Protein AF-A0A969WI53-F1 (afdb_monomer_lite)

Foldseek 3Di:
DPCDPVVVCVPPVVVVLVVLVVPADPVLCVVCVVVLLCCQQVQLVVQLCVQLVVCCVPVVDDSLVSSLVSLVVSQDDCPVVLVVCVVVVHDPSVSNSSSSNNSSNNVNSVLSNVLSVVCVVVPCVRRPPVNSVVSSVCVVVVVVVVCVVVVVVVVVVD

Sequence (158 aa):
MDFGADVILAVLVPPLLFEATLNIPWNRLKSDLGIIALLAVVGTLLSTIIVGGAVMQFLGIPLAAALAFGALISATDPVSVISFFRSLGVSKRLSILVEGESLFNDGTAIVLFNLALTAGLLGLDSFGPGQALQQFVVVSLGGLAVGLVLGTSSRHSS

Radius of gyration: 17.28 Å; chains: 1; bounding box: 49×37×51 Å

Secondary structure (DSSP, 8-state):
----HHHHHHHHHHHHHHHHHHHS-HHHHHHHHHHHHHHHHHHHHHHHHHHHHHHHHHH---HHHHHHHHHHHH----HHHHHHHHHTT--HHHHHHHHHHHHHHHHHHHHHHHHHHHHHHH-TTTS-HHHHHHHHHHHHHHHHHHHHHHHHHHHTT-

Structure (mmCIF, N/CA/C/O backbone):
data_AF-A0A969WI53-F1
#
_entry.id   AF-A0A969WI53-F1
#
loop_
_atom_site.group_PDB
_atom_site.id
_atom_site.type_symbol
_atom_site.label_atom_id
_atom_site.label_alt_id
_atom_site.label_comp_id
_atom_site.label_asym_id
_atom_site.label_entity_id
_atom_site.label_seq_id
_atom_site.pdbx_PDB_ins_code
_atom_site.Cartn_x
_atom_site.Cartn_y
_atom_site.Cartn_z
_atom_site.occupancy
_atom_site.B_iso_or_equiv
_atom_site.auth_seq_id
_atom_site.auth_comp_id
_atom_site.auth_asym_id
_atom_site.auth_atom_id
_atom_site.pdbx_PDB_model_num
ATOM 1 N N . MET A 1 1 ? 8.307 -28.578 -8.943 1.00 44.44 1 MET A N 1
ATOM 2 C CA . MET A 1 1 ? 7.442 -27.497 -8.441 1.00 44.44 1 MET A CA 1
ATOM 3 C C . MET A 1 1 ? 8.306 -26.734 -7.469 1.00 44.44 1 MET A C 1
ATOM 5 O O . MET A 1 1 ? 8.513 -27.223 -6.366 1.00 44.44 1 MET A O 1
ATOM 9 N N . ASP A 1 2 ? 8.931 -25.651 -7.921 1.00 47.94 2 ASP A N 1
ATOM 10 C CA . ASP A 1 2 ? 9.669 -24.789 -7.004 1.00 47.94 2 ASP A CA 1
ATOM 11 C C . ASP A 1 2 ? 8.633 -24.161 -6.077 1.00 47.94 2 ASP A C 1
ATOM 13 O O . ASP A 1 2 ? 7.732 -23.452 -6.526 1.00 47.94 2 ASP A O 1
ATOM 17 N N . PHE A 1 3 ? 8.696 -24.493 -4.791 1.00 51.53 3 PHE A N 1
ATOM 18 C CA . PHE A 1 3 ? 7.940 -23.793 -3.759 1.00 51.53 3 PHE A CA 1
ATOM 19 C C . PHE A 1 3 ? 8.582 -22.405 -3.593 1.00 51.53 3 PHE A C 1
ATOM 21 O O . PHE A 1 3 ? 9.344 -22.169 -2.660 1.00 51.53 3 PHE A O 1
ATOM 28 N N . GLY A 1 4 ? 8.373 -21.535 -4.584 1.00 67.94 4 GLY A N 1
ATOM 29 C CA . GLY A 1 4 ? 8.934 -20.190 -4.654 1.00 67.94 4 GLY A CA 1
ATOM 30 C C . GLY A 1 4 ? 8.304 -19.244 -3.634 1.00 67.94 4 GLY A C 1
ATOM 31 O O . GLY A 1 4 ? 7.230 -19.514 -3.084 1.00 67.94 4 GLY A O 1
ATOM 32 N N . ALA A 1 5 ? 8.967 -18.109 -3.398 1.00 62.84 5 ALA A N 1
ATOM 33 C CA . ALA A 1 5 ? 8.476 -17.040 -2.525 1.00 62.84 5 ALA A CA 1
ATOM 34 C C . ALA A 1 5 ? 7.055 -16.591 -2.912 1.00 62.84 5 ALA A C 1
ATOM 36 O O . ALA A 1 5 ? 6.226 -16.315 -2.056 1.00 62.84 5 ALA A O 1
ATOM 37 N N . ASP A 1 6 ? 6.753 -16.607 -4.200 1.00 67.62 6 ASP A N 1
ATOM 38 C CA . ASP A 1 6 ? 5.470 -16.309 -4.827 1.00 67.62 6 ASP A CA 1
ATOM 39 C C . ASP A 1 6 ? 4.329 -17.222 -4.340 1.00 67.62 6 ASP A C 1
ATOM 41 O O . ASP A 1 6 ? 3.244 -16.726 -4.034 1.00 67.62 6 ASP A O 1
ATOM 45 N N . VAL A 1 7 ? 4.567 -18.527 -4.161 1.00 74.50 7 VAL A N 1
ATOM 46 C CA . VAL A 1 7 ? 3.561 -19.456 -3.607 1.00 74.50 7 VAL A CA 1
ATOM 47 C C . VAL A 1 7 ? 3.357 -19.209 -2.114 1.00 74.50 7 VAL A C 1
ATOM 49 O O . VAL A 1 7 ? 2.227 -19.219 -1.628 1.00 74.50 7 VAL A O 1
ATOM 52 N N . ILE A 1 8 ? 4.444 -18.955 -1.384 1.00 75.19 8 ILE A N 1
ATOM 53 C CA . ILE A 1 8 ? 4.401 -18.675 0.055 1.00 75.19 8 ILE A CA 1
ATOM 54 C C . ILE A 1 8 ? 3.619 -17.382 0.314 1.00 75.19 8 ILE A C 1
ATOM 56 O O . ILE A 1 8 ? 2.709 -17.373 1.140 1.00 75.19 8 ILE A O 1
ATOM 60 N N . LEU A 1 9 ? 3.918 -16.315 -0.430 1.00 71.44 9 LEU A N 1
ATOM 61 C CA . LEU A 1 9 ? 3.214 -15.040 -0.335 1.00 71.44 9 LEU A CA 1
ATOM 62 C C . LEU A 1 9 ? 1.736 -15.198 -0.711 1.00 71.44 9 LEU A C 1
ATOM 64 O O . LEU A 1 9 ? 0.869 -14.760 0.038 1.00 71.44 9 LEU A O 1
ATOM 68 N N . ALA A 1 10 ? 1.426 -15.883 -1.815 1.00 75.12 10 ALA A N 1
ATOM 69 C CA . ALA A 1 10 ? 0.046 -16.056 -2.265 1.00 75.12 10 ALA A CA 1
ATOM 70 C C . ALA A 1 10 ? -0.826 -16.860 -1.285 1.00 75.12 10 ALA A C 1
ATOM 72 O O . ALA A 1 10 ? -2.029 -16.620 -1.204 1.00 75.12 10 ALA A O 1
ATOM 73 N N . VAL A 1 11 ? -0.240 -17.805 -0.542 1.00 81.81 11 VAL A N 1
ATOM 74 C CA . VAL A 1 11 ? -0.980 -18.666 0.393 1.00 81.81 11 VAL A CA 1
ATOM 75 C C . VAL A 1 11 ? -1.028 -18.083 1.805 1.00 81.81 11 VAL A C 1
ATOM 77 O O . VAL A 1 11 ? -2.058 -18.206 2.462 1.00 81.81 11 VAL A O 1
ATOM 80 N N . LEU A 1 12 ? 0.049 -17.453 2.285 1.00 81.62 12 LEU A N 1
ATOM 81 C CA . LEU A 1 12 ? 0.135 -16.966 3.667 1.00 81.62 12 LEU A CA 1
ATOM 82 C C . LEU A 1 12 ? -0.388 -15.540 3.846 1.00 81.62 12 LEU A C 1
ATOM 84 O O . LEU A 1 12 ? -1.001 -15.254 4.872 1.00 81.62 12 LEU A O 1
ATOM 88 N N . VAL A 1 13 ? -0.181 -14.648 2.871 1.00 80.75 13 VAL A N 1
ATOM 89 C CA . VAL A 1 13 ? -0.591 -13.239 3.000 1.00 80.75 13 VAL A CA 1
ATOM 90 C C . VAL A 1 13 ? -2.109 -13.101 3.180 1.00 80.75 13 VAL A C 1
ATOM 92 O O . VAL A 1 13 ? -2.512 -12.380 4.093 1.00 80.75 13 VAL A O 1
ATOM 95 N N . PRO A 1 14 ? -2.985 -13.799 2.422 1.00 82.25 14 PRO A N 1
ATOM 96 C CA . PRO A 1 14 ? -4.426 -13.601 2.579 1.00 82.25 14 PRO A CA 1
ATOM 97 C C . PRO A 1 14 ? -4.971 -14.009 3.963 1.00 82.25 14 PRO A C 1
ATOM 99 O O . PRO A 1 14 ? -5.694 -13.203 4.551 1.00 82.25 14 PRO A O 1
ATOM 102 N N . PRO A 1 15 ? -4.633 -15.187 4.535 1.00 84.88 15 PRO A N 1
ATOM 103 C CA . PRO A 1 15 ? -5.047 -15.539 5.895 1.00 84.88 15 PRO A CA 1
ATOM 104 C C . PRO A 1 15 ? -4.503 -14.594 6.972 1.00 84.88 15 PRO A C 1
ATOM 106 O O . PRO A 1 15 ? -5.257 -14.220 7.867 1.00 84.88 15 PRO A O 1
ATOM 109 N N . LEU A 1 16 ? -3.234 -14.178 6.875 1.00 83.75 16 LEU A N 1
ATOM 110 C CA . LEU A 1 16 ? -2.615 -13.268 7.847 1.00 83.75 16 LEU A CA 1
ATOM 111 C C . LEU A 1 16 ? -3.282 -11.888 7.830 1.00 83.75 16 LEU A C 1
ATOM 113 O O . LEU A 1 16 ? -3.634 -11.357 8.883 1.00 83.75 16 LEU A O 1
ATOM 117 N N . LEU A 1 17 ? -3.530 -11.335 6.637 1.00 82.06 17 LEU A N 1
ATOM 118 C CA . LEU A 1 17 ? -4.270 -10.081 6.489 1.00 82.06 17 LEU A CA 1
ATOM 119 C C . LEU A 1 17 ? -5.695 -10.214 7.029 1.00 82.06 17 LEU A C 1
ATOM 121 O O . LEU A 1 17 ? -6.180 -9.319 7.720 1.00 82.06 17 LEU A O 1
ATOM 125 N N . PHE A 1 18 ? -6.365 -11.336 6.758 1.00 84.69 18 PHE A N 1
ATOM 126 C CA . PHE A 1 18 ? -7.709 -11.584 7.270 1.00 84.69 18 PHE A CA 1
ATOM 127 C C . PHE A 1 18 ? -7.735 -11.614 8.805 1.00 84.69 18 PHE A C 1
ATOM 129 O O . PHE A 1 18 ? -8.532 -10.899 9.412 1.00 84.69 18 PHE A O 1
ATOM 136 N N . GLU A 1 19 ? -6.835 -12.361 9.443 1.00 86.06 19 GLU A N 1
ATOM 137 C CA . GLU A 1 19 ? -6.711 -12.403 10.904 1.00 86.06 19 GLU A CA 1
ATOM 138 C C . GLU A 1 19 ? -6.412 -11.019 11.499 1.00 86.06 19 GLU A C 1
ATOM 140 O O . GLU A 1 19 ? -7.063 -10.603 12.464 1.00 86.06 19 GLU A O 1
ATOM 145 N N . ALA A 1 20 ? -5.489 -10.263 10.897 1.00 81.06 20 ALA A N 1
ATOM 146 C CA . ALA A 1 20 ? -5.177 -8.902 11.323 1.00 81.06 20 ALA A CA 1
ATOM 147 C C . ALA A 1 20 ? -6.419 -7.995 11.264 1.00 81.06 20 ALA A C 1
ATOM 149 O O . ALA A 1 20 ? -6.715 -7.282 12.225 1.00 81.06 20 ALA A O 1
ATOM 150 N N . THR A 1 21 ? -7.217 -8.081 10.191 1.00 82.88 21 THR A N 1
ATOM 151 C CA . THR A 1 21 ? -8.442 -7.272 10.050 1.00 82.88 21 THR A CA 1
ATOM 152 C C . THR A 1 21 ? -9.494 -7.579 11.119 1.00 82.88 21 THR A C 1
ATOM 154 O O . THR A 1 21 ? -10.197 -6.666 11.557 1.00 82.88 21 THR A O 1
ATOM 157 N N . LEU A 1 22 ? -9.600 -8.835 11.575 1.00 84.31 22 LEU A N 1
ATOM 158 C CA . LEU A 1 22 ? -10.577 -9.247 12.591 1.00 84.31 22 LEU A CA 1
ATOM 159 C C . LEU A 1 22 ? -10.275 -8.662 13.976 1.00 84.31 22 LEU A C 1
ATOM 161 O O . LEU A 1 22 ? -11.196 -8.441 14.765 1.00 84.31 22 LEU A O 1
ATOM 165 N N . ASN A 1 23 ? -9.004 -8.387 14.268 1.00 81.69 23 ASN A N 1
ATOM 166 C CA . ASN A 1 23 ? -8.567 -7.848 15.554 1.00 81.69 23 ASN A CA 1
ATOM 167 C C . ASN A 1 23 ? -8.751 -6.322 15.668 1.00 81.69 23 ASN A C 1
ATOM 169 O O . ASN A 1 23 ? -8.745 -5.774 16.776 1.00 81.69 23 ASN A O 1
ATOM 173 N N . ILE A 1 24 ? -8.978 -5.624 14.550 1.00 82.62 24 ILE A N 1
ATOM 174 C CA . ILE A 1 24 ? -9.139 -4.169 14.531 1.00 82.62 24 ILE A CA 1
ATOM 175 C C . ILE A 1 24 ? -10.599 -3.778 14.828 1.00 82.62 24 ILE A C 1
ATOM 177 O O . ILE A 1 24 ? -11.533 -4.208 14.145 1.00 82.62 24 ILE A O 1
ATOM 181 N N . PRO A 1 25 ? -10.857 -2.887 15.808 1.00 84.56 25 PRO A N 1
ATOM 182 C CA . PRO A 1 25 ? -12.213 -2.470 16.146 1.00 84.56 25 PRO A CA 1
ATOM 183 C C . PRO A 1 25 ? -12.846 -1.612 15.035 1.00 84.56 25 PRO A C 1
ATOM 185 O O . PRO A 1 25 ? -12.669 -0.390 15.004 1.00 84.56 25 PRO A O 1
ATOM 188 N N . TRP A 1 26 ? -13.674 -2.233 14.184 1.00 86.50 26 TRP A N 1
ATOM 189 C CA . TRP A 1 26 ? -14.326 -1.602 13.021 1.00 86.50 26 TRP A CA 1
ATOM 190 C C . TRP A 1 26 ? -14.992 -0.250 13.317 1.00 86.50 26 TRP A C 1
ATOM 192 O O . TRP A 1 26 ? -14.842 0.709 12.564 1.00 86.50 26 TRP A O 1
ATOM 202 N N . ASN A 1 27 ? -15.697 -0.133 14.449 1.00 85.69 27 ASN A N 1
ATOM 203 C CA . ASN A 1 27 ? -16.394 1.103 14.822 1.00 85.69 27 ASN A CA 1
ATOM 204 C C . ASN A 1 27 ? -15.466 2.303 15.048 1.00 85.69 27 ASN A C 1
ATOM 206 O O . ASN A 1 27 ? -15.927 3.433 14.918 1.00 85.69 27 ASN A O 1
ATOM 210 N N . ARG A 1 28 ? -14.198 2.060 15.389 1.00 84.19 28 ARG A N 1
ATOM 211 C CA . ARG A 1 28 ? -13.176 3.100 15.558 1.00 84.19 28 ARG A CA 1
ATOM 212 C C . ARG A 1 28 ? -12.314 3.271 14.312 1.00 84.19 28 ARG A C 1
ATOM 214 O O . ARG A 1 28 ? -11.870 4.376 14.044 1.00 84.19 28 ARG A O 1
ATOM 221 N N . LEU A 1 29 ? -12.124 2.209 13.532 1.00 88.44 29 LEU A N 1
ATOM 222 C CA . LEU A 1 29 ? -11.450 2.301 12.240 1.00 88.44 29 LEU A CA 1
ATOM 223 C C . LEU A 1 29 ? -12.250 3.187 11.274 1.00 88.44 29 LEU A C 1
ATOM 225 O O . LEU A 1 29 ? -11.703 4.110 10.678 1.00 88.44 29 LEU A O 1
ATOM 229 N N . LYS A 1 30 ? -13.572 2.969 11.181 1.00 91.62 30 LYS A N 1
ATOM 230 C CA . LYS A 1 30 ? -14.443 3.667 10.221 1.00 91.62 30 LYS A CA 1
ATOM 231 C C . LYS A 1 30 ? -14.466 5.191 10.365 1.00 91.62 30 LYS A C 1
ATOM 233 O O . LYS A 1 30 ? -14.692 5.875 9.374 1.00 91.62 30 LYS A O 1
ATOM 238 N N . SER A 1 31 ? -14.239 5.722 11.570 1.00 91.62 31 SER A N 1
ATOM 239 C CA . SER A 1 31 ? -14.196 7.172 11.806 1.00 91.62 31 SER A CA 1
ATOM 240 C C . SER A 1 31 ? -12.943 7.836 11.240 1.00 91.62 31 SER A C 1
ATOM 242 O O . SER A 1 31 ? -12.980 9.028 10.959 1.00 91.62 31 SER A O 1
ATOM 244 N N . ASP A 1 32 ? -11.862 7.075 11.058 1.00 93.62 32 ASP A N 1
ATOM 245 C CA . ASP A 1 32 ? -10.568 7.575 10.588 1.00 93.62 32 ASP A CA 1
ATOM 246 C C . ASP A 1 32 ? -10.143 6.949 9.238 1.00 93.62 32 ASP A C 1
ATOM 248 O O . ASP A 1 32 ? -9.044 7.221 8.755 1.00 93.62 32 ASP A O 1
ATOM 252 N N . LEU A 1 33 ? -11.016 6.162 8.584 1.00 93.12 33 LEU A N 1
ATOM 253 C CA . LEU A 1 33 ? -10.720 5.438 7.333 1.00 93.12 33 LEU A CA 1
ATOM 254 C C . LEU A 1 33 ? -10.132 6.326 6.235 1.00 93.12 33 LEU A C 1
ATOM 256 O O . LEU A 1 33 ? -9.226 5.894 5.535 1.00 93.12 33 LEU A O 1
ATOM 260 N N . GLY A 1 34 ? -10.625 7.558 6.083 1.00 94.00 34 GLY A N 1
ATOM 261 C CA . GLY A 1 34 ? -10.114 8.476 5.063 1.00 94.00 34 GLY A CA 1
ATOM 262 C C . GLY A 1 34 ? -8.647 8.849 5.287 1.00 94.00 34 GLY A C 1
ATOM 263 O O . GLY A 1 34 ? -7.863 8.849 4.344 1.00 94.00 34 GLY A O 1
ATOM 264 N N . ILE A 1 35 ? -8.262 9.115 6.540 1.00 94.25 35 ILE A N 1
ATOM 265 C CA . ILE A 1 35 ? -6.877 9.448 6.903 1.00 94.25 35 ILE A CA 1
ATOM 266 C C . ILE A 1 35 ? -5.995 8.206 6.791 1.00 94.25 35 ILE A C 1
ATOM 268 O O . ILE A 1 35 ? -4.906 8.287 6.238 1.00 94.25 35 ILE A O 1
ATOM 272 N N . ILE A 1 36 ? -6.478 7.061 7.273 1.00 94.94 36 ILE A N 1
ATOM 273 C CA . ILE A 1 36 ? -5.759 5.786 7.203 1.00 94.94 36 ILE A CA 1
ATOM 274 C C . ILE A 1 36 ? -5.478 5.402 5.751 1.00 94.94 36 ILE A C 1
ATOM 276 O O . ILE A 1 36 ? -4.334 5.134 5.406 1.00 94.94 36 ILE A O 1
ATOM 280 N N . ALA A 1 37 ? -6.496 5.437 4.890 1.00 94.00 37 ALA A N 1
ATOM 281 C CA . ALA A 1 37 ? -6.350 5.111 3.477 1.00 94.00 37 ALA A CA 1
ATOM 282 C C . ALA A 1 37 ? -5.428 6.101 2.756 1.00 94.00 37 ALA A C 1
ATOM 284 O O . ALA A 1 37 ? -4.630 5.689 1.920 1.00 94.00 37 ALA A O 1
ATOM 285 N N . LEU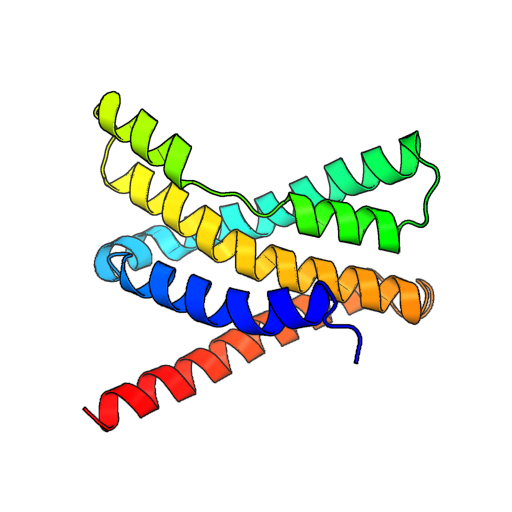 A 1 38 ? -5.506 7.395 3.087 1.00 94.94 38 LEU A N 1
ATOM 286 C CA . LEU A 1 38 ? -4.609 8.399 2.522 1.00 94.94 38 LEU A CA 1
ATOM 287 C C . LEU A 1 38 ? -3.153 8.136 2.923 1.00 94.94 38 LEU A C 1
ATOM 289 O O . LEU A 1 38 ? -2.285 8.138 2.055 1.00 94.94 38 LEU A O 1
ATOM 293 N N . LEU A 1 39 ? -2.895 7.916 4.216 1.00 93.62 39 LEU A N 1
ATOM 294 C CA . LEU A 1 39 ? -1.552 7.656 4.735 1.00 93.62 39 LEU A CA 1
ATOM 295 C C . LEU A 1 39 ? -0.976 6.368 4.162 1.00 93.62 39 LEU A C 1
ATOM 297 O O . LEU A 1 39 ? 0.146 6.403 3.675 1.00 93.62 39 LEU A O 1
ATOM 301 N N . ALA A 1 40 ? -1.763 5.292 4.153 1.00 94.81 40 ALA A N 1
ATOM 302 C CA . ALA A 1 40 ? -1.369 4.030 3.555 1.00 94.81 40 ALA A CA 1
ATOM 303 C C . ALA A 1 40 ? -1.052 4.234 2.071 1.00 94.81 40 ALA A C 1
ATOM 305 O O . ALA A 1 40 ? 0.096 4.155 1.672 1.00 94.81 40 ALA A O 1
ATOM 306 N N . VAL A 1 41 ? -2.022 4.633 1.244 1.00 95.00 41 VAL A N 1
ATOM 307 C CA . VAL A 1 41 ? -1.818 4.683 -0.213 1.00 95.00 41 VAL A CA 1
ATOM 308 C C . VAL A 1 41 ? -0.707 5.655 -0.615 1.00 95.00 41 VAL A C 1
ATOM 310 O O . VAL A 1 41 ? 0.186 5.295 -1.383 1.00 95.00 41 VAL A O 1
ATOM 313 N N . VAL A 1 42 ? -0.735 6.890 -0.106 1.00 95.44 42 VAL A N 1
ATOM 314 C CA . VAL A 1 42 ? 0.257 7.908 -0.482 1.00 95.44 42 VAL A CA 1
ATOM 315 C C . VAL A 1 42 ? 1.617 7.598 0.135 1.00 95.44 42 VAL A C 1
ATOM 317 O O . VAL A 1 42 ? 2.633 7.748 -0.542 1.00 95.44 42 VAL A O 1
ATOM 320 N N . GLY A 1 43 ? 1.653 7.138 1.387 1.00 94.88 43 GLY A N 1
ATOM 321 C CA . GLY A 1 43 ? 2.882 6.748 2.075 1.00 94.88 43 GLY A CA 1
ATOM 322 C C . GLY A 1 43 ? 3.586 5.590 1.376 1.00 94.88 43 GLY A C 1
ATOM 323 O O . GLY A 1 43 ? 4.769 5.710 1.053 1.00 94.88 43 GLY A O 1
ATOM 324 N N . THR A 1 44 ? 2.855 4.522 1.046 1.00 96.25 44 THR A N 1
ATOM 325 C CA . THR A 1 44 ? 3.376 3.373 0.292 1.00 96.25 44 THR A CA 1
ATOM 326 C C . THR A 1 44 ? 3.893 3.794 -1.079 1.00 96.25 44 THR A C 1
ATOM 328 O O . THR A 1 44 ? 4.995 3.404 -1.465 1.00 96.25 44 T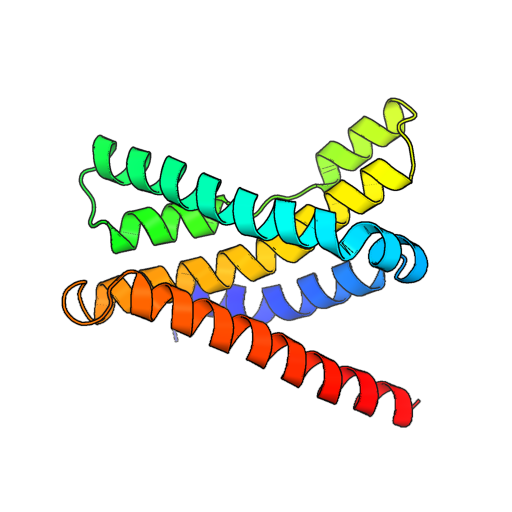HR A O 1
ATOM 331 N N . LEU A 1 45 ? 3.136 4.618 -1.816 1.00 95.81 45 LEU A N 1
ATOM 332 C CA . LEU A 1 45 ? 3.537 5.116 -3.136 1.00 95.81 45 LEU A CA 1
ATOM 333 C C . LEU A 1 45 ? 4.837 5.920 -3.065 1.00 95.81 45 LEU A C 1
ATOM 335 O O . LEU A 1 45 ? 5.765 5.667 -3.833 1.00 95.81 45 LEU A O 1
ATOM 339 N N . LEU A 1 46 ? 4.918 6.875 -2.136 1.00 96.69 46 LEU A N 1
ATOM 340 C CA . LEU A 1 46 ? 6.113 7.694 -1.951 1.00 96.69 46 LEU A CA 1
ATOM 341 C C . LEU A 1 46 ? 7.307 6.839 -1.531 1.00 96.69 46 LEU A C 1
ATOM 343 O O . LEU A 1 46 ? 8.375 6.970 -2.124 1.00 96.69 46 LEU A O 1
ATOM 347 N N . SER A 1 47 ? 7.122 5.935 -0.567 1.00 96.50 47 SER A N 1
ATOM 348 C CA . SER A 1 47 ? 8.160 4.999 -0.126 1.00 96.50 47 SER A CA 1
ATOM 349 C C . SER A 1 47 ? 8.673 4.151 -1.294 1.00 96.50 47 SER A C 1
ATOM 351 O O . SER A 1 47 ? 9.875 4.108 -1.550 1.00 96.50 47 SER A O 1
ATOM 353 N N . THR A 1 48 ? 7.761 3.587 -2.090 1.00 97.06 48 THR A N 1
ATOM 354 C CA . THR A 1 48 ? 8.080 2.788 -3.282 1.00 97.06 48 THR A CA 1
ATOM 355 C C . THR A 1 48 ? 8.918 3.570 -4.290 1.00 97.06 48 THR A C 1
ATOM 357 O O . THR A 1 48 ? 9.934 3.069 -4.769 1.00 97.06 48 THR A O 1
ATOM 360 N N . ILE A 1 49 ? 8.519 4.805 -4.607 1.00 96.12 49 ILE A N 1
ATOM 361 C CA . ILE A 1 49 ? 9.216 5.648 -5.588 1.00 96.12 49 ILE A CA 1
ATOM 362 C C . ILE A 1 49 ? 10.584 6.084 -5.059 1.00 96.12 49 ILE A C 1
ATOM 364 O O . ILE A 1 49 ? 11.563 6.039 -5.801 1.00 96.12 49 ILE A O 1
ATOM 368 N N . ILE A 1 50 ? 10.672 6.493 -3.791 1.00 97.56 50 ILE A N 1
ATOM 369 C CA . ILE A 1 50 ? 11.921 6.970 -3.186 1.00 97.56 50 ILE A CA 1
ATOM 370 C C . ILE A 1 50 ? 12.926 5.822 -3.072 1.00 97.56 50 ILE A C 1
ATOM 372 O O . ILE A 1 50 ? 14.054 5.945 -3.549 1.00 97.56 50 ILE A O 1
ATOM 376 N N . VAL A 1 51 ? 12.521 4.696 -2.478 1.00 96.94 51 VAL A N 1
ATOM 377 C CA . VAL A 1 51 ? 13.390 3.526 -2.298 1.00 96.94 51 VAL A CA 1
ATOM 378 C C . VAL A 1 51 ? 13.733 2.908 -3.648 1.00 96.94 51 VAL A C 1
ATOM 380 O O . VAL A 1 51 ? 14.904 2.650 -3.916 1.00 96.94 51 VAL A O 1
ATOM 383 N N . GLY A 1 52 ? 12.748 2.725 -4.530 1.00 96.62 52 GLY A N 1
ATOM 384 C CA . GLY A 1 52 ? 12.975 2.186 -5.868 1.00 96.62 52 GLY A CA 1
ATOM 385 C C . GLY A 1 52 ? 13.880 3.084 -6.711 1.00 96.62 52 GLY A C 1
ATOM 386 O O . GLY A 1 52 ? 14.812 2.598 -7.343 1.00 96.62 52 GLY A O 1
ATOM 387 N N . GLY A 1 53 ? 13.685 4.402 -6.664 1.00 95.81 53 GLY A N 1
ATOM 388 C CA . GLY A 1 53 ? 14.559 5.365 -7.332 1.00 95.81 53 GLY A CA 1
ATOM 389 C C . GLY A 1 53 ? 15.993 5.325 -6.800 1.00 95.81 53 GLY A C 1
ATOM 390 O O . GLY A 1 53 ? 16.938 5.300 -7.588 1.00 95.81 53 GLY A O 1
ATOM 391 N N . ALA A 1 54 ? 16.168 5.246 -5.477 1.00 96.69 54 ALA A N 1
ATOM 392 C CA . ALA A 1 54 ? 17.483 5.092 -4.861 1.00 96.69 54 ALA A CA 1
ATOM 393 C C . ALA A 1 54 ? 18.161 3.784 -5.299 1.00 96.69 54 ALA A C 1
ATOM 395 O O . ALA A 1 54 ? 19.304 3.797 -5.750 1.00 96.69 54 ALA A O 1
ATOM 396 N N . VAL A 1 55 ? 17.450 2.659 -5.231 1.00 96.31 55 VAL A N 1
ATOM 397 C CA . VAL A 1 55 ? 17.946 1.342 -5.654 1.00 96.31 55 VAL A CA 1
ATOM 398 C C . VAL A 1 55 ? 18.344 1.348 -7.127 1.00 96.31 55 VAL A C 1
ATOM 400 O O . VAL A 1 55 ? 19.435 0.895 -7.460 1.00 96.31 55 VAL A O 1
ATOM 403 N N . MET A 1 56 ? 17.515 1.917 -8.003 1.00 96.00 56 MET A N 1
ATOM 404 C CA . MET A 1 56 ? 17.837 2.076 -9.421 1.00 96.00 56 MET A CA 1
ATOM 405 C C . MET A 1 56 ? 19.137 2.868 -9.607 1.00 96.00 56 MET A C 1
ATOM 407 O O . MET A 1 56 ? 20.012 2.442 -10.356 1.00 96.00 56 MET A O 1
ATOM 411 N N . GLN A 1 57 ? 19.284 3.990 -8.897 1.00 95.44 57 GLN A N 1
ATOM 412 C CA . GLN A 1 57 ? 20.450 4.864 -9.007 1.00 95.44 57 GLN A CA 1
ATOM 413 C C . GLN A 1 57 ? 21.742 4.201 -8.508 1.00 95.44 57 GLN A C 1
ATOM 415 O O . GLN A 1 57 ? 22.791 4.372 -9.125 1.00 95.44 57 GLN A O 1
ATOM 420 N N . PHE A 1 58 ? 21.688 3.469 -7.392 1.00 95.94 58 PHE A N 1
ATOM 421 C CA . PHE A 1 58 ? 22.880 2.887 -6.766 1.00 95.94 58 PHE A CA 1
ATOM 422 C C . PHE A 1 58 ? 23.266 1.516 -7.329 1.00 95.94 58 PHE A C 1
ATOM 424 O O . PHE A 1 58 ? 24.450 1.187 -7.346 1.00 95.94 58 PHE A O 1
ATOM 431 N N . LEU A 1 59 ? 22.296 0.713 -7.776 1.00 94.44 59 LEU A N 1
ATOM 432 C CA . LEU A 1 59 ? 22.530 -0.655 -8.258 1.00 94.44 59 LEU A CA 1
ATOM 433 C C . LEU A 1 59 ? 22.436 -0.782 -9.784 1.00 94.44 59 LEU A C 1
ATOM 435 O O . LEU A 1 59 ? 22.813 -1.819 -10.322 1.00 94.44 59 LEU A O 1
ATOM 439 N N . GLY A 1 60 ? 21.941 0.240 -10.490 1.00 91.25 60 GLY A N 1
ATOM 440 C CA . GLY A 1 60 ? 21.857 0.246 -11.954 1.00 91.25 60 GLY A CA 1
ATOM 441 C C . GLY A 1 60 ? 20.898 -0.798 -12.533 1.00 91.25 60 GLY A C 1
ATOM 442 O O . GLY A 1 60 ? 21.060 -1.212 -13.680 1.00 91.25 60 GLY A O 1
ATOM 443 N N . ILE A 1 61 ? 19.924 -1.261 -11.746 1.00 92.69 61 ILE A N 1
ATOM 444 C CA . ILE A 1 61 ? 18.945 -2.268 -12.175 1.00 92.69 61 ILE A CA 1
ATOM 445 C C . ILE A 1 61 ? 17.755 -1.623 -12.911 1.00 92.69 61 ILE A C 1
ATOM 447 O O . ILE A 1 61 ? 17.494 -0.432 -12.724 1.00 92.69 61 ILE A O 1
ATOM 451 N N . PRO A 1 62 ? 16.990 -2.383 -13.724 1.00 92.56 62 PRO A N 1
ATOM 452 C CA . PRO A 1 62 ? 15.836 -1.846 -14.445 1.00 92.56 62 PRO A CA 1
ATOM 453 C C . PRO A 1 62 ? 14.791 -1.214 -13.515 1.00 92.56 62 PRO A C 1
ATOM 455 O O . PRO A 1 62 ? 14.497 -1.760 -12.451 1.00 92.56 62 PRO A O 1
ATOM 458 N N . LEU A 1 63 ? 14.161 -0.116 -13.958 1.00 91.94 63 LEU A N 1
ATOM 459 C CA . LEU A 1 63 ? 13.162 0.634 -13.179 1.00 91.94 63 LEU A CA 1
ATOM 460 C C . LEU A 1 63 ? 12.059 -0.267 -12.607 1.00 91.94 63 LEU A C 1
ATOM 462 O O . LEU A 1 63 ? 11.724 -0.156 -11.434 1.00 91.94 63 LEU A O 1
ATOM 466 N N . ALA A 1 64 ? 11.522 -1.183 -13.415 1.00 92.38 64 ALA A N 1
ATOM 467 C CA . ALA A 1 64 ? 10.488 -2.121 -12.985 1.00 92.38 64 ALA A CA 1
ATOM 468 C C . ALA A 1 64 ? 10.945 -3.006 -11.811 1.00 92.38 64 ALA A C 1
ATOM 470 O O . ALA A 1 64 ? 10.215 -3.163 -10.837 1.00 92.38 64 ALA A O 1
ATOM 471 N N . ALA A 1 65 ? 12.174 -3.530 -11.864 1.00 92.81 65 ALA A N 1
ATOM 472 C CA . ALA A 1 65 ? 12.742 -4.330 -10.781 1.00 92.81 65 ALA A CA 1
ATOM 473 C C . ALA A 1 65 ? 13.003 -3.478 -9.528 1.00 92.81 65 ALA A C 1
ATOM 475 O O . ALA A 1 65 ? 12.737 -3.918 -8.411 1.00 92.81 65 ALA A O 1
ATOM 476 N N . ALA A 1 66 ? 13.468 -2.241 -9.708 1.00 95.75 66 ALA A N 1
ATOM 477 C CA . ALA A 1 66 ? 13.714 -1.320 -8.606 1.00 95.75 66 ALA A CA 1
ATOM 478 C C . ALA A 1 66 ? 12.416 -0.881 -7.905 1.00 95.75 66 ALA A C 1
ATOM 480 O O . ALA A 1 66 ? 12.356 -0.856 -6.679 1.00 95.75 66 ALA A O 1
ATOM 481 N N . LEU A 1 67 ? 11.355 -0.588 -8.663 1.00 95.19 67 LEU A N 1
ATOM 482 C CA . LEU A 1 67 ? 10.035 -0.260 -8.117 1.00 95.19 67 LEU A CA 1
ATOM 483 C C . LEU A 1 67 ? 9.367 -1.474 -7.469 1.00 95.19 67 LEU A C 1
ATOM 485 O O . LEU A 1 67 ? 8.742 -1.318 -6.426 1.00 95.19 67 LEU A O 1
ATOM 489 N N . ALA A 1 68 ? 9.531 -2.676 -8.028 1.00 94.50 68 ALA A N 1
ATOM 490 C CA . ALA A 1 68 ? 9.069 -3.902 -7.381 1.00 94.50 68 ALA A CA 1
ATOM 491 C C . ALA A 1 68 ? 9.763 -4.090 -6.022 1.00 94.50 68 ALA A C 1
ATOM 493 O O . ALA A 1 68 ? 9.103 -4.353 -5.021 1.00 94.50 68 ALA A O 1
ATOM 494 N N . PHE A 1 69 ? 11.079 -3.868 -5.954 1.00 95.00 69 PHE A N 1
ATOM 495 C CA . PHE A 1 69 ? 11.807 -3.8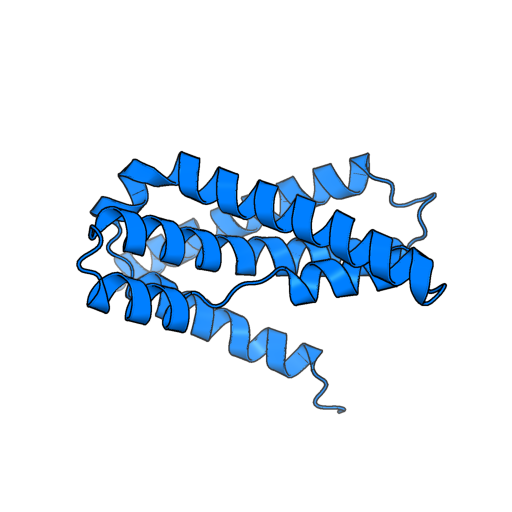82 -4.687 1.00 95.00 69 PHE A CA 1
ATOM 496 C C . PHE A 1 69 ? 11.303 -2.803 -3.716 1.00 95.00 69 PHE A C 1
ATOM 498 O O . PHE A 1 69 ? 11.035 -3.098 -2.554 1.00 95.00 69 PHE A O 1
ATOM 505 N N . GLY A 1 70 ? 11.122 -1.566 -4.189 1.00 96.06 70 GLY A N 1
ATOM 506 C CA . GLY A 1 70 ? 10.580 -0.471 -3.381 1.00 96.06 70 GLY A CA 1
ATOM 507 C C . GLY A 1 70 ? 9.198 -0.793 -2.807 1.00 96.06 70 GLY A C 1
ATOM 508 O O . GLY A 1 70 ? 8.970 -0.574 -1.622 1.00 96.06 70 GLY A O 1
ATOM 509 N N . ALA A 1 71 ? 8.311 -1.377 -3.615 1.00 95.50 71 ALA A N 1
ATOM 510 C CA . ALA A 1 71 ? 6.981 -1.798 -3.187 1.00 95.50 71 ALA A CA 1
ATOM 511 C C . ALA A 1 71 ? 7.061 -2.897 -2.122 1.00 95.50 71 ALA A C 1
ATOM 513 O O . ALA A 1 71 ? 6.413 -2.796 -1.085 1.00 95.50 71 ALA A O 1
ATOM 514 N N . LEU A 1 72 ? 7.916 -3.901 -2.327 1.00 92.44 72 LEU A N 1
ATOM 515 C CA . LEU A 1 72 ? 8.094 -5.007 -1.387 1.00 92.44 72 LEU A CA 1
ATOM 516 C C . LEU A 1 72 ? 8.590 -4.544 -0.007 1.00 92.44 72 LEU A C 1
ATOM 518 O O . LEU A 1 72 ? 8.167 -5.089 1.005 1.00 92.44 72 LEU A O 1
ATOM 522 N N . ILE A 1 73 ? 9.455 -3.529 0.040 1.00 93.06 73 ILE A N 1
ATOM 523 C CA . ILE A 1 73 ? 10.002 -2.977 1.292 1.00 93.06 73 ILE A CA 1
ATOM 524 C C . ILE A 1 73 ? 9.095 -1.897 1.906 1.00 93.06 73 ILE A C 1
ATOM 526 O O . ILE A 1 73 ? 9.248 -1.550 3.073 1.00 93.06 73 ILE A O 1
ATOM 530 N N . SER A 1 74 ? 8.148 -1.351 1.140 1.00 93.62 74 SER A N 1
ATOM 531 C CA . SER A 1 74 ? 7.261 -0.287 1.621 1.00 93.62 74 SER A CA 1
ATOM 532 C C . SER A 1 74 ? 6.214 -0.755 2.636 1.00 93.62 74 SER A C 1
ATOM 534 O O . SER A 1 74 ? 5.761 0.070 3.428 1.00 93.62 74 SER A O 1
ATOM 536 N N . ALA A 1 75 ? 5.869 -2.047 2.642 1.00 87.56 75 ALA A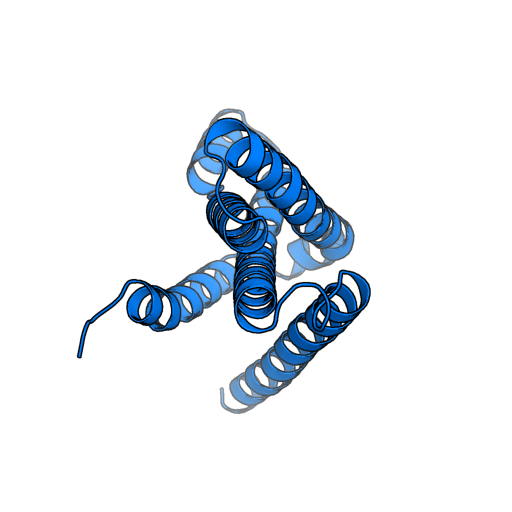 N 1
ATOM 537 C CA . ALA A 1 75 ? 4.997 -2.665 3.640 1.00 87.56 75 ALA A CA 1
ATOM 538 C C . ALA A 1 75 ? 5.625 -2.574 5.045 1.00 87.56 75 ALA A C 1
ATOM 540 O O . ALA A 1 75 ? 6.808 -2.870 5.228 1.00 87.56 75 ALA A O 1
ATOM 541 N N . THR A 1 76 ? 4.849 -2.140 6.040 1.00 85.69 76 THR A N 1
ATOM 542 C CA . THR A 1 76 ? 5.332 -1.844 7.399 1.00 85.69 76 THR A CA 1
ATOM 543 C C . THR A 1 76 ? 4.678 -2.749 8.437 1.00 85.69 76 THR A C 1
ATOM 545 O O . THR A 1 76 ? 3.472 -2.960 8.406 1.00 85.69 76 THR A O 1
ATOM 548 N N . ASP A 1 77 ? 5.457 -3.225 9.416 1.00 85.75 77 ASP A N 1
ATOM 549 C CA . ASP A 1 77 ? 4.942 -3.942 10.592 1.00 85.75 77 ASP A CA 1
ATOM 550 C C . ASP A 1 77 ? 4.850 -2.988 11.807 1.00 85.75 77 ASP A C 1
ATOM 552 O O . ASP A 1 77 ? 5.875 -2.492 12.296 1.00 85.75 77 ASP A O 1
ATOM 556 N N . PRO A 1 78 ? 3.642 -2.715 12.334 1.00 86.50 78 PRO A N 1
ATOM 557 C CA . PRO A 1 78 ? 3.428 -1.739 13.380 1.00 86.50 78 PRO A CA 1
ATOM 558 C C . PRO A 1 78 ? 3.565 -2.352 14.776 1.00 86.50 78 PRO A C 1
ATOM 560 O O . PRO A 1 78 ? 3.550 -1.601 15.751 1.00 86.50 78 PRO A O 1
ATOM 563 N N . VAL A 1 79 ? 3.693 -3.679 14.923 1.00 85.94 79 VAL A N 1
ATOM 564 C CA . VAL A 1 79 ? 3.617 -4.377 16.221 1.00 85.94 79 VAL A CA 1
ATOM 565 C C . VAL A 1 79 ? 4.618 -3.803 17.223 1.00 85.94 79 VAL A C 1
ATOM 567 O O . VAL A 1 79 ? 4.262 -3.456 18.356 1.00 85.94 79 VAL A O 1
ATOM 570 N N . SER A 1 80 ? 5.864 -3.618 16.787 1.00 87.31 80 SER A N 1
ATOM 571 C CA . SER A 1 80 ? 6.926 -3.060 17.629 1.00 87.31 80 SER A CA 1
ATOM 572 C C . SER A 1 80 ? 6.641 -1.604 18.009 1.00 87.31 80 SER A C 1
ATOM 574 O O . SER A 1 80 ? 6.730 -1.239 19.183 1.00 87.31 80 SER A O 1
ATOM 576 N N . VAL A 1 81 ? 6.210 -0.785 17.046 1.00 88.19 81 VAL A N 1
ATOM 577 C CA . VAL A 1 81 ? 5.897 0.639 17.252 1.00 88.19 81 VAL A CA 1
ATOM 578 C C . VAL A 1 81 ? 4.713 0.810 18.205 1.00 88.19 81 VAL A C 1
ATOM 580 O O . VAL A 1 81 ? 4.761 1.628 19.124 1.00 88.19 81 VAL A O 1
ATOM 583 N N . ILE A 1 82 ? 3.667 -0.002 18.045 1.00 87.81 82 ILE A N 1
ATOM 584 C CA . ILE A 1 82 ? 2.479 0.016 18.900 1.00 87.81 82 ILE A CA 1
ATOM 585 C C . ILE A 1 82 ? 2.837 -0.404 20.325 1.00 87.81 82 ILE A C 1
ATOM 587 O O . ILE A 1 82 ? 2.375 0.235 21.273 1.00 87.81 82 ILE A O 1
ATOM 591 N N . SER A 1 83 ? 3.653 -1.450 20.504 1.00 85.69 83 SER A N 1
ATOM 592 C CA . SER A 1 83 ? 4.073 -1.890 21.842 1.00 85.69 83 SER A CA 1
ATOM 593 C C . SER A 1 83 ? 4.843 -0.788 22.579 1.00 85.69 83 SER A C 1
ATOM 595 O O . SER A 1 83 ? 4.544 -0.482 23.737 1.00 85.69 83 SER A O 1
ATOM 597 N N . PHE A 1 84 ? 5.739 -0.100 21.867 1.00 89.50 84 PHE A N 1
ATOM 598 C CA . PHE A 1 84 ? 6.475 1.045 22.383 1.00 89.50 84 PHE A CA 1
ATOM 599 C C . PHE A 1 84 ? 5.543 2.216 22.727 1.00 89.50 84 PHE A C 1
ATOM 601 O O . PHE A 1 84 ? 5.581 2.727 23.846 1.00 89.50 84 PHE A O 1
ATOM 608 N N . PHE A 1 85 ? 4.625 2.597 21.836 1.00 88.19 85 PHE A N 1
ATOM 609 C CA . PHE A 1 85 ? 3.646 3.659 22.102 1.00 88.19 85 PHE A CA 1
ATOM 610 C C . PHE A 1 85 ? 2.729 3.353 23.288 1.00 88.19 85 PHE A C 1
ATOM 612 O O . PHE A 1 85 ? 2.396 4.251 24.061 1.00 88.19 85 PHE A O 1
ATOM 619 N N . ARG A 1 86 ? 2.346 2.091 23.497 1.00 84.88 86 ARG A N 1
ATOM 620 C CA . ARG A 1 86 ? 1.574 1.708 24.686 1.00 84.88 86 ARG A CA 1
ATOM 621 C C . ARG A 1 86 ? 2.381 1.903 25.970 1.00 84.88 86 ARG A C 1
ATOM 623 O O . ARG A 1 86 ? 1.813 2.386 26.946 1.00 84.88 86 ARG A O 1
ATOM 630 N N . SER A 1 87 ? 3.686 1.612 25.959 1.00 88.50 87 SER A N 1
ATOM 631 C CA . SER A 1 87 ? 4.568 1.877 27.110 1.00 88.50 87 SER A CA 1
ATOM 632 C C . SER A 1 87 ? 4.692 3.371 27.446 1.00 88.50 87 SER A C 1
ATOM 634 O O . SER A 1 87 ? 4.847 3.727 28.610 1.00 88.50 87 SER A O 1
ATOM 636 N N . LEU A 1 88 ? 4.531 4.245 26.446 1.00 90.69 88 LEU A N 1
ATOM 637 C CA . LEU A 1 88 ? 4.535 5.704 26.594 1.00 90.69 88 LEU A CA 1
ATOM 638 C C . LEU A 1 88 ? 3.155 6.309 26.920 1.00 90.69 88 LEU A C 1
ATOM 640 O O . LEU A 1 88 ? 3.028 7.527 27.019 1.00 90.69 88 LEU A O 1
ATOM 644 N N . GLY A 1 89 ? 2.108 5.490 27.068 1.00 88.31 89 GLY A N 1
ATOM 645 C CA . GLY A 1 89 ? 0.758 5.964 27.397 1.00 88.31 89 GLY A CA 1
ATOM 646 C C . GLY A 1 89 ? 0.042 6.696 26.256 1.00 88.31 89 GLY A C 1
ATOM 647 O O . GLY A 1 89 ? -0.853 7.504 26.507 1.00 88.31 89 GLY A O 1
ATOM 648 N N . VAL A 1 90 ? 0.419 6.441 24.999 1.00 88.56 90 VAL A N 1
ATOM 649 C CA . VAL A 1 90 ? -0.170 7.132 23.843 1.00 88.56 90 VAL A CA 1
ATOM 650 C C . VAL A 1 90 ? -1.634 6.714 23.625 1.00 88.56 90 VAL A C 1
ATOM 652 O O . VAL A 1 90 ? -2.071 5.630 24.013 1.00 88.56 90 VAL A O 1
ATOM 655 N N . SER A 1 91 ? -2.432 7.595 23.011 1.00 88.75 91 SER A N 1
ATOM 656 C CA . SER A 1 91 ? -3.876 7.388 22.849 1.00 88.75 91 SER A CA 1
ATOM 657 C C . SER A 1 91 ? -4.227 6.140 22.023 1.00 88.75 91 SER A C 1
ATOM 659 O O . SER A 1 91 ? -3.580 5.830 21.022 1.00 88.75 91 SER A O 1
ATOM 661 N N . LYS A 1 92 ? -5.350 5.488 22.367 1.00 86.75 92 LYS A N 1
ATOM 662 C CA . LYS A 1 92 ? -5.906 4.359 21.592 1.00 86.75 92 LYS A CA 1
ATOM 663 C C . LYS A 1 92 ? -6.174 4.715 20.126 1.00 86.75 92 LYS A C 1
ATOM 665 O O . LYS A 1 92 ? -6.118 3.835 19.276 1.00 86.75 92 LYS A O 1
ATOM 670 N N . ARG A 1 93 ? -6.471 5.988 19.833 1.00 90.00 93 ARG A N 1
ATOM 671 C CA . ARG A 1 93 ? -6.683 6.466 18.462 1.00 90.00 93 ARG A CA 1
ATOM 672 C C . ARG A 1 93 ? -5.405 6.354 17.637 1.00 90.00 93 ARG A C 1
ATOM 674 O O . ARG A 1 93 ? -5.475 5.850 16.528 1.00 90.00 93 ARG A O 1
ATOM 681 N N . LEU A 1 94 ? -4.250 6.747 18.183 1.00 89.94 94 LEU A N 1
ATOM 682 C CA . LEU A 1 94 ? -2.986 6.637 17.451 1.00 89.94 94 LEU A CA 1
ATOM 683 C C . LEU A 1 94 ? -2.634 5.178 17.149 1.00 89.94 94 LEU A C 1
ATOM 685 O O . LEU A 1 94 ? -2.219 4.887 16.036 1.00 89.94 94 LEU A O 1
ATOM 689 N N . SER A 1 95 ? -2.852 4.258 18.095 1.00 89.38 95 SER A N 1
ATOM 690 C CA . SER A 1 95 ? -2.640 2.829 17.827 1.00 89.38 95 SER A CA 1
ATOM 691 C C . SER A 1 95 ? -3.495 2.337 16.659 1.00 89.38 95 SER A C 1
ATOM 693 O O . SER A 1 95 ? -2.968 1.669 15.787 1.00 89.38 95 SER A O 1
ATOM 695 N N . ILE A 1 96 ? -4.774 2.726 16.602 1.00 90.06 96 ILE A N 1
ATOM 696 C CA . ILE A 1 96 ? -5.681 2.339 15.509 1.00 90.06 96 ILE A CA 1
ATOM 697 C C . ILE A 1 96 ? -5.262 2.967 14.178 1.00 90.06 96 ILE A C 1
ATOM 699 O O . ILE A 1 96 ? -5.359 2.312 13.147 1.00 90.06 96 ILE A O 1
ATOM 703 N N . LEU A 1 97 ? -4.800 4.221 14.190 1.00 92.25 97 LEU A N 1
ATOM 704 C CA . LEU A 1 97 ? -4.297 4.882 12.986 1.00 92.25 97 LEU A CA 1
ATOM 705 C C . LEU A 1 97 ? -3.084 4.144 12.415 1.00 92.25 97 LEU A C 1
ATOM 707 O O . LEU A 1 97 ? -3.053 3.901 11.218 1.00 92.25 97 LEU A O 1
ATOM 711 N N . VAL A 1 98 ? -2.123 3.774 13.264 1.00 91.94 98 VAL A N 1
ATOM 712 C CA . VAL A 1 98 ? -0.889 3.085 12.850 1.00 91.94 98 VAL A CA 1
ATOM 713 C C . VAL A 1 98 ? -1.166 1.637 12.431 1.00 91.94 98 VAL A C 1
ATOM 715 O O . VAL A 1 98 ? -0.653 1.179 11.420 1.00 91.94 98 VAL A O 1
ATOM 718 N N . GLU A 1 99 ? -2.009 0.922 13.176 1.00 90.75 99 GLU A N 1
ATOM 719 C CA . GLU A 1 99 ? -2.406 -0.457 12.856 1.00 90.75 99 GLU A CA 1
ATOM 720 C C . GLU A 1 99 ? -3.216 -0.520 11.556 1.00 90.75 99 GLU A C 1
ATOM 722 O O . GLU A 1 99 ? -2.994 -1.385 10.715 1.00 90.75 99 GLU A O 1
ATOM 727 N N . GLY A 1 100 ? -4.123 0.441 11.359 1.00 92.06 100 GLY A N 1
ATOM 728 C CA . GLY A 1 100 ? -4.853 0.589 10.109 1.00 92.06 100 GLY A CA 1
ATOM 729 C C . GLY A 1 100 ? -3.941 0.982 8.949 1.00 92.06 100 GLY A C 1
ATOM 730 O O . GLY A 1 100 ? -4.044 0.392 7.884 1.00 92.06 100 GLY A O 1
ATOM 731 N N . GLU A 1 101 ? -3.052 1.960 9.129 1.00 93.62 101 GLU A N 1
ATOM 732 C CA . GLU A 1 101 ? -2.139 2.404 8.069 1.00 93.62 101 GLU A CA 1
ATOM 733 C C . GLU A 1 101 ? -1.293 1.245 7.544 1.00 93.62 101 GLU A C 1
ATOM 735 O O . GLU A 1 101 ? -1.328 0.994 6.344 1.00 93.62 101 GLU A O 1
ATOM 740 N N . SER A 1 102 ? -0.660 0.475 8.431 1.00 92.31 102 SER A N 1
ATOM 741 C CA . SER A 1 102 ? 0.085 -0.731 8.060 1.00 92.31 102 SER A CA 1
ATOM 742 C C . SER A 1 102 ? -0.784 -1.756 7.318 1.00 92.31 102 SER A C 1
ATOM 744 O O . SER A 1 102 ? -0.405 -2.224 6.247 1.00 92.31 102 SER A O 1
ATOM 746 N N . LEU A 1 103 ? -1.988 -2.055 7.819 1.00 90.62 103 LEU A N 1
ATOM 747 C CA . LEU A 1 103 ? -2.857 -3.049 7.187 1.00 90.62 103 LEU A CA 1
ATOM 748 C C . LEU A 1 103 ? -3.245 -2.660 5.749 1.00 90.62 103 LEU A C 1
ATOM 750 O O . LEU A 1 103 ? -3.261 -3.495 4.843 1.00 90.62 103 LEU A O 1
ATOM 754 N N . PHE A 1 104 ? -3.591 -1.389 5.526 1.00 92.12 104 PHE A N 1
ATOM 755 C CA . PHE A 1 104 ? -3.919 -0.890 4.188 1.00 92.12 104 PHE A CA 1
ATOM 756 C C . PHE A 1 104 ? -2.664 -0.723 3.311 1.00 92.12 104 PHE A C 1
ATOM 758 O O . PHE A 1 104 ? -2.749 -0.866 2.086 1.00 92.12 104 PHE A O 1
ATOM 765 N N . ASN A 1 105 ? -1.509 -0.440 3.918 1.00 94.62 105 ASN A N 1
ATOM 766 C CA . ASN A 1 105 ? -0.215 -0.360 3.250 1.00 94.62 105 ASN A CA 1
ATOM 767 C C . ASN A 1 105 ? 0.172 -1.722 2.657 1.00 94.62 105 ASN A C 1
ATOM 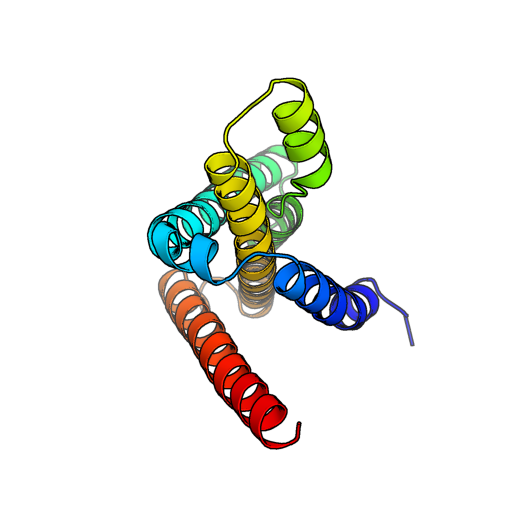769 O O . ASN A 1 105 ? 0.476 -1.774 1.470 1.00 94.62 105 ASN A O 1
ATOM 773 N N . ASP A 1 106 ? 0.034 -2.827 3.396 1.00 92.00 106 ASP A N 1
ATOM 774 C CA . ASP A 1 106 ? 0.322 -4.181 2.890 1.00 92.00 106 ASP A CA 1
ATOM 775 C C . ASP A 1 106 ? -0.461 -4.504 1.608 1.00 92.00 106 ASP A C 1
ATOM 777 O O . ASP A 1 106 ? 0.094 -4.966 0.604 1.00 92.00 106 ASP A O 1
ATOM 781 N N . GLY A 1 107 ? -1.763 -4.196 1.610 1.00 91.12 107 GLY A N 1
ATOM 782 C CA . GLY A 1 107 ? -2.625 -4.344 0.437 1.00 91.12 107 GLY A CA 1
ATOM 783 C C . GLY A 1 107 ? -2.214 -3.435 -0.727 1.00 91.12 107 GLY A C 1
ATOM 784 O O . GLY A 1 107 ? -2.252 -3.839 -1.888 1.00 91.12 107 GLY A O 1
ATOM 785 N N . THR A 1 108 ? -1.776 -2.212 -0.437 1.00 94.62 108 THR A N 1
ATOM 786 C CA . THR A 1 108 ? -1.291 -1.275 -1.460 1.00 94.62 108 THR A CA 1
ATOM 787 C C . THR A 1 108 ? 0.033 -1.751 -2.062 1.00 94.62 108 THR A C 1
ATOM 789 O O . THR A 1 108 ? 0.190 -1.769 -3.285 1.00 94.62 108 THR A O 1
ATOM 792 N N . ALA A 1 109 ? 0.969 -2.185 -1.219 1.00 94.25 109 ALA A N 1
ATOM 793 C CA . ALA A 1 109 ? 2.296 -2.648 -1.590 1.00 94.25 109 ALA A CA 1
ATOM 794 C C . ALA A 1 109 ? 2.228 -3.845 -2.545 1.00 94.25 109 ALA A C 1
ATOM 796 O O . ALA A 1 109 ? 2.913 -3.849 -3.569 1.00 94.25 109 ALA A O 1
ATOM 797 N N . ILE A 1 110 ? 1.347 -4.821 -2.287 1.00 92.12 110 ILE A N 1
ATOM 798 C CA . ILE A 1 110 ? 1.191 -5.977 -3.182 1.00 92.12 110 ILE A CA 1
ATOM 799 C C . ILE A 1 110 ? 0.610 -5.589 -4.550 1.00 92.12 110 ILE A C 1
ATOM 801 O O . ILE A 1 110 ? 1.017 -6.154 -5.569 1.00 92.12 110 ILE A O 1
ATOM 805 N N . VAL A 1 111 ? -0.292 -4.603 -4.623 1.00 94.19 111 VAL A N 1
ATOM 806 C CA . VAL A 1 111 ? -0.779 -4.093 -5.917 1.00 94.19 111 VAL A CA 1
ATOM 807 C C . VAL A 1 111 ? 0.360 -3.402 -6.666 1.00 94.19 111 VAL A C 1
ATOM 809 O O . VAL A 1 111 ? 0.593 -3.714 -7.832 1.00 94.19 111 VAL A O 1
ATOM 812 N N . LEU A 1 112 ? 1.114 -2.519 -6.004 1.00 95.12 112 LEU A N 1
ATOM 813 C CA . LEU A 1 112 ? 2.249 -1.819 -6.618 1.00 95.12 112 LEU A CA 1
ATOM 814 C C . LEU A 1 112 ? 3.343 -2.777 -7.093 1.00 95.12 112 LEU A C 1
ATOM 816 O O . LEU A 1 112 ? 3.861 -2.608 -8.197 1.00 95.12 112 LEU A O 1
ATOM 820 N N . PHE A 1 113 ? 3.644 -3.812 -6.311 1.00 93.75 113 PHE A N 1
ATOM 821 C CA . PHE A 1 113 ? 4.581 -4.867 -6.681 1.00 93.75 113 PHE A CA 1
ATOM 822 C C . PHE A 1 113 ? 4.160 -5.556 -7.986 1.00 93.75 113 PHE A C 1
ATOM 824 O O . PHE A 1 113 ? 4.939 -5.619 -8.937 1.00 93.75 113 PHE A O 1
ATOM 831 N N . ASN A 1 114 ? 2.902 -5.998 -8.077 1.00 92.00 114 ASN A N 1
ATOM 832 C CA . ASN A 1 114 ? 2.379 -6.649 -9.281 1.00 92.00 114 ASN A CA 1
ATOM 833 C C . ASN A 1 114 ? 2.346 -5.712 -10.499 1.00 92.00 114 ASN A C 1
ATOM 835 O O . ASN A 1 114 ? 2.635 -6.144 -11.618 1.00 92.00 114 ASN A O 1
ATOM 839 N N . LEU A 1 115 ? 2.032 -4.427 -10.303 1.00 93.69 115 LEU A N 1
ATOM 840 C CA . LEU A 1 115 ? 2.080 -3.426 -11.373 1.00 93.69 115 LEU A CA 1
ATOM 841 C C . LEU A 1 115 ? 3.509 -3.212 -11.881 1.00 93.69 115 LEU A C 1
ATOM 843 O O . LEU A 1 115 ? 3.715 -3.140 -13.090 1.00 93.69 115 LEU A O 1
ATOM 847 N N . ALA A 1 116 ? 4.496 -3.161 -10.984 1.00 93.25 116 ALA A N 1
ATOM 848 C CA . ALA A 1 116 ? 5.902 -3.035 -11.353 1.00 93.25 116 ALA A CA 1
ATOM 849 C C . ALA A 1 116 ? 6.397 -4.263 -12.135 1.00 93.25 116 ALA A C 1
ATOM 851 O O . ALA A 1 116 ? 7.044 -4.106 -13.170 1.00 93.25 116 ALA A O 1
ATOM 852 N N . LEU A 1 117 ? 6.027 -5.479 -11.714 1.00 91.31 117 LEU A N 1
ATOM 853 C CA . LEU A 1 117 ? 6.314 -6.702 -12.474 1.00 91.31 117 LEU A CA 1
ATOM 854 C C . LEU A 1 117 ? 5.662 -6.678 -13.861 1.00 91.31 117 LEU A C 1
ATOM 856 O O . LEU A 1 117 ? 6.319 -6.968 -14.859 1.00 91.31 117 LEU A O 1
ATOM 860 N N . THR A 1 118 ? 4.393 -6.276 -13.935 1.00 90.75 118 THR A N 1
ATOM 861 C CA . THR A 1 118 ? 3.654 -6.156 -15.200 1.00 90.75 118 THR A CA 1
ATOM 862 C C . THR A 1 118 ? 4.332 -5.160 -16.142 1.00 90.75 118 THR A C 1
ATOM 864 O O . THR A 1 118 ? 4.524 -5.460 -17.319 1.00 90.75 118 THR A O 1
ATOM 867 N N . ALA A 1 119 ? 4.771 -4.011 -15.621 1.00 90.44 119 ALA A N 1
ATOM 868 C CA . ALA A 1 119 ? 5.520 -3.015 -16.382 1.00 90.44 119 ALA A CA 1
ATOM 869 C C . ALA A 1 119 ? 6.860 -3.563 -16.901 1.00 90.44 119 ALA A C 1
ATOM 871 O O . ALA A 1 119 ? 7.252 -3.274 -18.030 1.00 90.44 119 ALA A O 1
ATOM 872 N N . GLY A 1 120 ? 7.551 -4.378 -16.098 1.00 89.81 120 GLY A N 1
ATOM 873 C CA . GLY A 1 120 ? 8.792 -5.041 -16.501 1.00 89.81 120 GLY A CA 1
ATOM 874 C C . GLY A 1 120 ? 8.599 -6.081 -17.605 1.00 89.81 120 GLY A C 1
ATOM 875 O O . GLY A 1 120 ? 9.462 -6.209 -18.469 1.00 89.81 120 GLY A 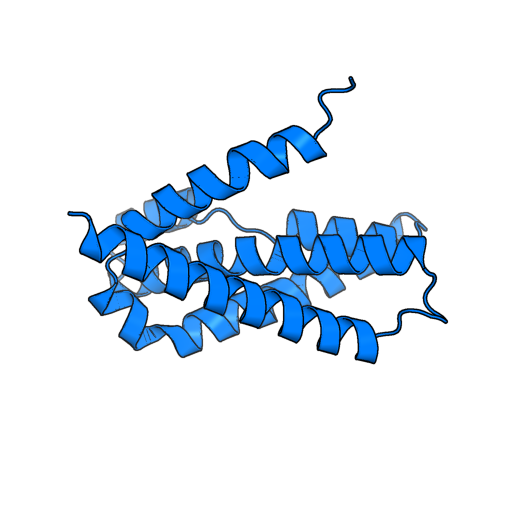O 1
ATOM 876 N N . LEU A 1 121 ? 7.467 -6.791 -17.601 1.00 90.06 121 LEU A N 1
ATOM 877 C CA . LEU A 1 121 ? 7.140 -7.817 -18.596 1.00 90.06 121 LEU A CA 1
ATOM 878 C C . LEU A 1 121 ? 6.625 -7.230 -19.917 1.00 90.06 121 LEU A C 1
ATOM 880 O O . LEU A 1 121 ? 6.993 -7.714 -20.984 1.00 90.06 121 LEU A O 1
ATOM 884 N N . LEU A 1 122 ? 5.764 -6.211 -19.852 1.00 89.00 122 LEU A N 1
ATOM 885 C CA . LEU A 1 122 ? 5.145 -5.593 -21.032 1.00 89.00 122 LEU A CA 1
ATOM 886 C C . LEU A 1 122 ? 6.003 -4.483 -21.658 1.00 89.00 122 LEU A C 1
ATOM 888 O O . LEU A 1 122 ? 5.785 -4.115 -22.812 1.00 89.00 122 LEU A O 1
ATOM 892 N N . GLY A 1 123 ? 6.963 -3.946 -20.904 1.00 83.19 123 GLY A N 1
ATOM 893 C CA . GLY A 1 123 ? 7.742 -2.774 -21.289 1.00 83.19 123 GLY A CA 1
ATOM 894 C C . GLY A 1 123 ? 6.987 -1.459 -21.063 1.00 83.19 123 GLY A C 1
ATOM 895 O O . GLY A 1 123 ? 5.758 -1.383 -21.142 1.00 83.19 123 GLY A O 1
ATOM 896 N N . LEU A 1 124 ? 7.745 -0.392 -20.797 1.00 75.69 124 LEU A N 1
ATOM 897 C CA . LEU A 1 124 ? 7.198 0.922 -20.430 1.00 75.69 124 LEU A CA 1
ATOM 898 C C . LEU A 1 124 ? 6.434 1.613 -21.572 1.00 75.69 124 LEU A C 1
ATOM 900 O O . LEU A 1 124 ? 5.556 2.426 -21.300 1.00 75.69 124 LEU A O 1
ATOM 904 N N . ASP A 1 125 ? 6.716 1.258 -22.829 1.00 76.56 125 ASP A N 1
ATOM 905 C CA . ASP A 1 125 ? 6.009 1.799 -24.000 1.00 76.56 125 ASP A CA 1
ATOM 906 C C . ASP A 1 125 ? 4.556 1.306 -24.079 1.00 76.56 125 ASP A C 1
ATOM 908 O O . ASP A 1 125 ? 3.669 2.023 -24.542 1.00 76.56 125 ASP A O 1
ATOM 912 N N . SER A 1 126 ? 4.304 0.085 -23.595 1.00 79.56 126 SER A N 1
ATOM 913 C CA . SER A 1 126 ? 2.968 -0.525 -23.567 1.00 79.56 126 SER A CA 1
ATOM 914 C C . SER A 1 126 ? 2.264 -0.316 -22.225 1.00 79.56 126 SER A C 1
ATOM 916 O O . SER A 1 126 ? 1.034 -0.289 -22.163 1.00 79.56 126 SER A O 1
ATOM 918 N N . PHE A 1 127 ? 3.034 -0.160 -21.144 1.00 82.81 127 PHE A N 1
ATOM 919 C CA . PHE A 1 127 ? 2.528 -0.019 -19.784 1.00 82.81 127 PHE A CA 1
ATOM 920 C C . PHE A 1 127 ? 3.142 1.201 -19.089 1.00 82.81 127 PHE A C 1
ATOM 922 O O . PHE A 1 127 ? 4.105 1.108 -18.325 1.00 82.81 127 PHE A O 1
ATOM 929 N N . GLY A 1 128 ? 2.569 2.368 -19.382 1.00 85.81 128 GLY A N 1
ATOM 930 C CA . GLY A 1 128 ? 2.975 3.640 -18.800 1.00 85.81 128 GLY A CA 1
ATOM 931 C C . GLY A 1 128 ? 2.277 3.969 -17.469 1.00 85.81 128 GLY A C 1
ATOM 932 O O . GLY A 1 128 ? 1.426 3.217 -16.984 1.00 85.81 128 GLY A O 1
ATOM 933 N N . PRO A 1 129 ? 2.585 5.140 -16.878 1.00 85.62 129 PRO A N 1
ATOM 934 C CA . PRO A 1 129 ? 2.014 5.574 -15.598 1.00 85.62 129 PRO A CA 1
ATOM 935 C C . PRO A 1 129 ? 0.483 5.688 -15.600 1.00 85.62 129 PRO A C 1
ATOM 937 O O . PRO A 1 129 ? -0.157 5.414 -14.588 1.00 85.62 129 PRO A O 1
ATOM 940 N N . GLY A 1 130 ? -0.118 6.070 -16.734 1.00 89.94 130 GLY A N 1
ATOM 941 C CA . GLY A 1 130 ? -1.574 6.177 -16.867 1.00 89.94 130 GLY A CA 1
ATOM 942 C C . GLY A 1 130 ? -2.268 4.816 -16.800 1.00 89.94 130 GLY A C 1
ATOM 943 O O . GLY A 1 130 ? -3.240 4.655 -16.063 1.00 89.94 130 GLY A O 1
ATOM 944 N N . GLN A 1 131 ? -1.730 3.819 -17.509 1.00 90.31 131 GLN A N 1
ATOM 945 C CA . GLN A 1 131 ? -2.213 2.439 -17.459 1.00 90.31 131 GLN A CA 1
ATOM 946 C C . GLN A 1 131 ? -1.995 1.836 -16.071 1.00 90.31 131 GLN A C 1
ATOM 948 O O . GLN A 1 131 ? -2.895 1.190 -15.540 1.00 90.31 131 GLN A O 1
ATOM 953 N N . ALA A 1 132 ? -0.842 2.100 -15.450 1.00 89.75 132 ALA A N 1
ATOM 954 C CA . ALA A 1 132 ? -0.558 1.662 -14.089 1.00 89.75 132 ALA A CA 1
ATOM 955 C C . ALA A 1 132 ? -1.568 2.234 -13.082 1.00 89.75 132 ALA A C 1
ATOM 957 O O . ALA A 1 132 ? -2.101 1.488 -12.265 1.00 89.75 132 ALA A O 1
ATOM 958 N N . LEU A 1 133 ? -1.891 3.528 -13.177 1.00 92.25 133 LEU A N 1
ATOM 959 C CA . LEU A 1 133 ? -2.895 4.169 -12.325 1.00 92.25 133 LEU A CA 1
ATOM 960 C C . LEU A 1 133 ? -4.295 3.585 -12.553 1.00 92.25 133 LEU A C 1
ATOM 962 O O . LEU A 1 133 ? -5.001 3.281 -11.593 1.00 92.25 133 LEU A O 1
ATOM 966 N N . GLN A 1 134 ? -4.697 3.400 -13.812 1.00 94.38 134 GLN A N 1
ATOM 967 C CA . GLN A 1 134 ? -5.979 2.776 -14.138 1.00 94.38 134 GLN A CA 1
ATOM 968 C C . GLN A 1 134 ? -6.062 1.365 -13.547 1.00 94.38 134 GLN A C 1
ATOM 970 O O . GLN A 1 134 ? -7.044 1.027 -12.886 1.00 94.38 134 GLN A O 1
ATOM 975 N N . GLN A 1 135 ? -5.022 0.557 -13.744 1.00 93.44 135 GLN A N 1
ATOM 976 C CA . GLN A 1 135 ? -4.968 -0.811 -13.250 1.00 93.44 135 GLN A CA 1
ATOM 977 C C . GLN A 1 135 ? -4.947 -0.855 -11.717 1.00 93.44 135 GLN A C 1
ATOM 979 O O . GLN A 1 135 ? -5.634 -1.686 -11.129 1.00 93.44 135 GLN A O 1
ATOM 984 N N . PHE A 1 136 ? -4.240 0.072 -11.063 1.00 93.62 136 PHE A N 1
ATOM 985 C CA . PHE A 1 136 ? -4.261 0.233 -9.609 1.00 93.62 136 PHE A CA 1
ATOM 986 C C . PHE A 1 136 ? -5.688 0.445 -9.095 1.00 93.62 136 PHE A C 1
ATOM 988 O O . PHE A 1 136 ? -6.127 -0.250 -8.179 1.00 93.62 136 PHE A O 1
ATOM 995 N N . VAL A 1 137 ? -6.437 1.364 -9.714 1.00 95.06 137 VAL A N 1
ATOM 996 C CA . VAL A 1 137 ? -7.830 1.649 -9.344 1.00 95.06 137 VAL A CA 1
ATOM 997 C C . VAL A 1 137 ? -8.723 0.431 -9.588 1.00 95.06 137 VAL A C 1
ATOM 999 O O . VAL A 1 137 ? -9.491 0.059 -8.704 1.00 95.06 137 VAL A O 1
ATOM 1002 N N . VAL A 1 138 ? -8.605 -0.223 -10.748 1.00 95.81 138 VAL A N 1
ATOM 1003 C CA . VAL A 1 138 ? -9.408 -1.408 -11.097 1.00 95.81 138 VAL A CA 1
ATOM 1004 C C . VAL A 1 138 ? -9.164 -2.559 -10.123 1.00 95.81 138 VAL A C 1
ATOM 1006 O O . VAL A 1 138 ? -10.125 -3.138 -9.621 1.00 95.81 138 VAL A O 1
ATOM 1009 N N . VAL A 1 139 ? -7.904 -2.875 -9.819 1.00 93.44 139 VAL A N 1
ATOM 1010 C CA . VAL A 1 139 ? -7.551 -3.964 -8.896 1.00 93.44 139 VAL A CA 1
ATOM 1011 C C . VAL A 1 139 ? -8.001 -3.635 -7.475 1.00 93.44 139 VAL A C 1
ATOM 1013 O O . VAL A 1 139 ? -8.610 -4.479 -6.821 1.00 93.44 139 VAL A O 1
ATOM 1016 N N . SER A 1 140 ? -7.780 -2.401 -7.014 1.00 91.69 140 SER A N 1
ATOM 1017 C CA . SER A 1 140 ? -8.160 -1.978 -5.661 1.00 91.69 140 SER A CA 1
ATOM 1018 C C . SER A 1 140 ? -9.679 -1.995 -5.460 1.00 91.69 140 SER A C 1
ATOM 1020 O O . SER A 1 140 ? -10.176 -2.566 -4.488 1.00 91.69 140 SER A O 1
ATOM 1022 N N . LEU A 1 141 ? -10.442 -1.417 -6.396 1.00 94.00 141 LEU A N 1
ATOM 1023 C CA . LEU A 1 141 ? -11.906 -1.403 -6.327 1.00 94.00 141 LEU A CA 1
ATOM 1024 C C . LEU A 1 141 ? -12.509 -2.789 -6.569 1.00 94.00 141 LEU A C 1
ATOM 1026 O O . LEU A 1 141 ? -13.482 -3.150 -5.910 1.00 94.00 141 LEU A O 1
ATOM 1030 N N . GLY A 1 142 ? -11.930 -3.578 -7.477 1.00 94.81 142 GLY A N 1
ATOM 1031 C CA . GLY A 1 142 ? -12.344 -4.955 -7.731 1.00 94.81 142 GLY A CA 1
ATOM 1032 C C . GLY A 1 142 ? -12.148 -5.841 -6.502 1.00 94.81 142 GLY A C 1
ATOM 1033 O O . GLY A 1 142 ? -13.074 -6.541 -6.099 1.00 94.81 142 GLY A O 1
ATOM 1034 N N . GLY A 1 143 ? -10.986 -5.748 -5.850 1.00 90.94 143 GLY A N 1
ATOM 1035 C CA . GLY A 1 143 ? -10.707 -6.446 -4.596 1.00 90.94 143 GLY A CA 1
ATOM 1036 C C . GLY A 1 143 ? -11.676 -6.048 -3.483 1.00 90.94 143 GLY A C 1
ATOM 1037 O O . GLY A 1 143 ? -12.242 -6.917 -2.820 1.00 90.94 143 GLY A O 1
ATOM 1038 N N . LEU A 1 144 ? -11.949 -4.747 -3.334 1.00 91.19 144 LEU A N 1
ATOM 1039 C CA . LEU A 1 144 ? -12.936 -4.243 -2.379 1.00 91.19 144 LEU A CA 1
ATOM 1040 C C . LEU A 1 144 ? -14.344 -4.789 -2.665 1.00 91.19 144 LEU A C 1
ATOM 1042 O O . LEU A 1 144 ? -15.013 -5.267 -1.750 1.00 91.19 144 LEU A O 1
ATOM 1046 N N . ALA A 1 145 ? -14.789 -4.766 -3.923 1.00 94.12 145 ALA A N 1
ATOM 1047 C CA . ALA A 1 145 ? -16.099 -5.280 -4.316 1.00 94.12 145 ALA A CA 1
ATOM 1048 C C . ALA A 1 145 ? -16.235 -6.783 -4.029 1.00 94.12 145 ALA A C 1
ATOM 1050 O O . ALA A 1 145 ? -17.212 -7.207 -3.409 1.00 94.12 145 ALA A O 1
ATOM 1051 N N . VAL A 1 146 ? -15.237 -7.584 -4.416 1.00 93.25 146 VAL A N 1
ATOM 1052 C CA . VAL A 1 146 ? -15.211 -9.030 -4.147 1.00 93.25 146 VAL A CA 1
ATOM 1053 C C . VAL A 1 146 ? -15.215 -9.299 -2.641 1.00 93.25 146 VAL A C 1
ATOM 1055 O O . VAL A 1 146 ? -16.011 -10.110 -2.166 1.00 93.25 146 VAL A O 1
ATOM 1058 N N . GLY A 1 147 ? -14.392 -8.578 -1.875 1.00 89.44 147 GLY A N 1
ATOM 1059 C CA . GLY A 1 147 ? -14.339 -8.698 -0.418 1.00 89.44 147 GLY A CA 1
ATOM 1060 C C . GLY A 1 147 ? -15.680 -8.394 0.253 1.00 89.44 147 GLY A C 1
ATOM 1061 O O . GLY A 1 147 ? -16.109 -9.137 1.136 1.00 89.44 147 GLY A O 1
ATOM 1062 N N . LEU A 1 148 ? -16.389 -7.355 -0.199 1.00 90.94 148 LEU A N 1
ATOM 1063 C CA . LEU A 1 148 ? -17.722 -7.012 0.306 1.00 90.94 148 LEU A CA 1
ATOM 1064 C C . LEU A 1 148 ? -18.764 -8.096 -0.003 1.00 90.94 148 LEU A C 1
ATOM 1066 O O . LEU A 1 148 ? -19.549 -8.455 0.878 1.00 90.94 148 LEU A O 1
ATOM 1070 N N . VAL A 1 149 ? -18.771 -8.640 -1.223 1.00 93.94 149 VAL A N 1
ATOM 1071 C CA . VAL A 1 149 ? -19.704 -9.709 -1.623 1.00 93.94 149 VAL A CA 1
ATOM 1072 C C . VAL A 1 149 ? -19.477 -10.966 -0.786 1.00 93.94 149 VAL A C 1
ATOM 1074 O O . VAL A 1 149 ? -20.421 -11.510 -0.208 1.00 93.94 149 VAL A O 1
ATOM 1077 N N . LEU A 1 150 ? -18.227 -11.410 -0.660 1.00 90.75 150 LEU A N 1
ATOM 1078 C CA . LEU A 1 150 ? -17.896 -12.608 0.112 1.00 90.75 150 LEU A CA 1
ATOM 1079 C C . LEU A 1 150 ? -18.140 -12.405 1.613 1.00 90.75 150 LEU A C 1
ATOM 1081 O O . LEU A 1 150 ? -18.717 -13.274 2.266 1.00 90.75 150 LEU A O 1
ATOM 1085 N N . GLY A 1 151 ? -17.770 -11.241 2.154 1.00 87.56 151 GLY A N 1
ATOM 1086 C CA . GLY A 1 151 ? -17.941 -10.921 3.572 1.00 87.56 151 GLY A CA 1
ATOM 1087 C C . GLY A 1 151 ? -19.401 -10.764 4.005 1.00 87.56 151 GLY A C 1
ATOM 1088 O O . GLY A 1 151 ? -19.752 -11.076 5.142 1.00 87.56 151 GLY A O 1
ATOM 1089 N N . THR A 1 152 ? -20.279 -10.295 3.118 1.00 89.25 152 THR A N 1
ATOM 1090 C CA . THR A 1 152 ? -21.724 -10.237 3.401 1.00 89.25 152 THR A CA 1
ATOM 1091 C C . THR A 1 152 ? -22.393 -11.601 3.250 1.00 89.25 152 THR A C 1
ATOM 1093 O O . THR A 1 152 ? -23.256 -11.942 4.058 1.00 89.25 152 THR A O 1
ATOM 1096 N N . SER A 1 153 ? -21.946 -12.412 2.288 1.00 89.31 153 SER A N 1
ATOM 1097 C CA . SER A 1 153 ? -22.447 -13.777 2.079 1.00 89.31 153 SER A CA 1
ATOM 1098 C C . SER A 1 153 ? -22.120 -14.704 3.256 1.00 89.31 153 SER A C 1
ATOM 1100 O O . SER A 1 153 ? -22.972 -15.480 3.690 1.00 89.31 153 SER A O 1
ATOM 1102 N N . SER A 1 154 ? -20.917 -14.589 3.829 1.00 83.94 154 SER A N 1
ATOM 1103 C CA . SER A 1 154 ? -20.519 -15.379 5.003 1.00 83.94 154 SER A CA 1
ATOM 1104 C C . SER A 1 154 ? -21.335 -15.029 6.251 1.00 83.94 154 SER A C 1
ATOM 1106 O O . SER A 1 154 ? -21.717 -15.923 7.003 1.00 83.94 154 SER A O 1
ATOM 1108 N N . ARG A 1 155 ? -21.698 -13.751 6.429 1.00 75.44 155 ARG A N 1
ATOM 1109 C CA . ARG A 1 155 ? -22.567 -13.291 7.526 1.00 75.44 155 ARG A CA 1
ATOM 1110 C C . ARG A 1 155 ? -24.006 -13.792 7.442 1.00 75.44 155 ARG A C 1
ATOM 1112 O O . ARG A 1 155 ? -24.673 -13.813 8.463 1.00 75.44 155 ARG A O 1
ATOM 1119 N N . HIS A 1 156 ? -24.497 -14.144 6.255 1.00 60.97 156 HIS A N 1
ATOM 1120 C CA . HIS A 1 156 ? -25.845 -14.700 6.082 1.00 60.97 156 HIS A CA 1
ATOM 1121 C C . HIS A 1 156 ? -25.925 -16.204 6.381 1.00 60.97 156 HIS A C 1
ATOM 1123 O O . HIS A 1 156 ? -27.022 -16.739 6.498 1.00 60.97 156 HIS A O 1
ATOM 1129 N N . SER A 1 157 ? -24.779 -16.884 6.489 1.00 55.69 157 SER A N 1
ATOM 1130 C CA . SER A 1 157 ? -24.697 -18.328 6.757 1.00 55.69 157 SER A CA 1
ATOM 1131 C C . SER A 1 157 ? -24.373 -18.657 8.225 1.00 55.69 157 SER A C 1
ATOM 1133 O O . SER A 1 157 ? -24.127 -19.818 8.540 1.00 55.69 157 SER A O 1
ATOM 1135 N N . SER A 1 158 ? -24.323 -17.647 9.104 1.00 49.31 158 SER A N 1
ATOM 1136 C CA . SER A 1 158 ? -24.068 -17.747 10.555 1.00 49.31 158 SER A CA 1
ATOM 1137 C C . SER A 1 158 ? -25.254 -17.197 11.337 1.00 49.31 158 SER A C 1
ATOM 1139 O O . SER A 1 158 ? -25.545 -17.753 12.416 1.00 49.31 158 SER A O 1
#

pLDDT: mean 88.13, std 9.61, range [44.44, 97.56]